Protein AF-A0A659Q6C3-F1 (afdb_monomer)

Organism: NCBI:txid436295

Structure (mmCIF, N/CA/C/O backbone):
data_AF-A0A659Q6C3-F1
#
_entry.id   AF-A0A659Q6C3-F1
#
loop_
_atom_site.group_PDB
_atom_site.id
_atom_site.type_symbol
_atom_site.label_atom_id
_atom_site.label_alt_id
_atom_site.label_comp_id
_atom_site.label_asym_id
_atom_site.label_entity_id
_atom_site.label_seq_id
_atom_site.pdbx_PDB_ins_code
_atom_site.Cartn_x
_atom_site.Cartn_y
_atom_site.Cartn_z
_atom_site.occupancy
_atom_site.B_iso_or_equiv
_atom_site.auth_seq_id
_atom_site.auth_comp_id
_atom_site.auth_asym_id
_atom_site.auth_atom_id
_atom_site.pdbx_PDB_model_num
ATOM 1 N N . MET A 1 1 ? 48.609 -19.650 18.066 1.00 59.62 1 MET A N 1
ATOM 2 C CA . MET A 1 1 ? 47.283 -19.039 18.337 1.00 59.62 1 MET A CA 1
ATOM 3 C C . MET A 1 1 ? 47.101 -17.663 17.697 1.00 59.62 1 MET A C 1
ATOM 5 O O . MET A 1 1 ? 46.032 -17.435 17.164 1.00 59.62 1 MET A O 1
ATOM 9 N N . LYS A 1 2 ? 48.108 -16.772 17.675 1.00 58.19 2 LYS A N 1
ATOM 10 C CA . LYS A 1 2 ? 48.022 -15.406 17.099 1.00 58.19 2 LYS A CA 1
ATOM 11 C C . LYS A 1 2 ? 47.481 -15.346 15.652 1.00 58.19 2 LYS A C 1
ATOM 13 O O . LYS A 1 2 ? 46.665 -14.491 15.339 1.00 58.19 2 LYS A O 1
ATOM 18 N N . ASN A 1 3 ? 47.861 -16.314 14.817 1.00 61.50 3 ASN A N 1
ATOM 19 C CA . ASN A 1 3 ? 47.477 -16.364 13.400 1.00 61.50 3 ASN A CA 1
ATOM 20 C C . ASN A 1 3 ? 46.005 -16.762 13.181 1.00 61.50 3 ASN A C 1
ATOM 22 O O . ASN A 1 3 ? 45.434 -16.428 12.150 1.00 61.50 3 ASN A O 1
ATOM 26 N N . LEU A 1 4 ? 45.375 -17.437 14.151 1.00 67.50 4 LEU A N 1
ATOM 27 C CA . LEU A 1 4 ? 43.969 -17.846 14.061 1.00 67.50 4 LEU A CA 1
ATOM 28 C C . LEU A 1 4 ? 43.025 -16.651 14.264 1.00 67.50 4 LEU A C 1
ATOM 30 O O . LEU A 1 4 ? 42.022 -16.529 13.571 1.00 67.50 4 LEU A O 1
ATOM 34 N N . TRP A 1 5 ? 43.395 -15.727 15.157 1.00 67.88 5 TRP A N 1
ATOM 35 C CA . TRP A 1 5 ? 42.647 -14.489 15.397 1.00 67.88 5 TRP A CA 1
ATOM 36 C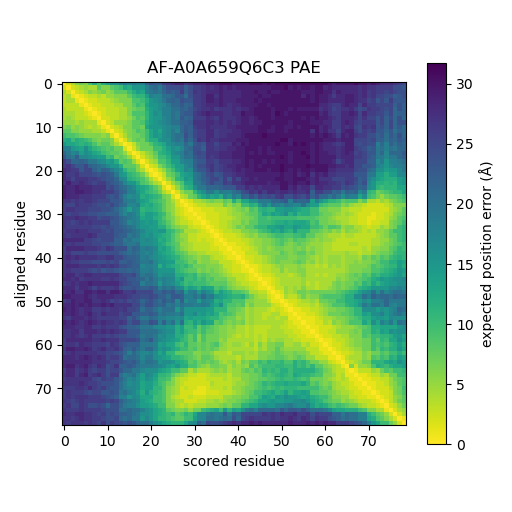 C . TRP A 1 5 ? 42.697 -13.537 14.196 1.00 67.88 5 TRP A C 1
ATOM 38 O O . TRP A 1 5 ? 41.712 -12.869 13.904 1.00 67.88 5 TRP A O 1
ATOM 48 N N . MET A 1 6 ? 43.814 -13.515 13.460 1.00 66.56 6 MET A N 1
ATOM 49 C CA . MET A 1 6 ? 43.938 -12.732 12.224 1.00 66.56 6 MET A CA 1
ATOM 50 C C . MET A 1 6 ? 43.063 -13.273 11.091 1.00 66.56 6 MET A C 1
ATOM 52 O O . MET A 1 6 ? 42.443 -12.489 10.381 1.00 66.56 6 MET A O 1
ATOM 56 N N . LEU A 1 7 ? 42.956 -14.597 10.952 1.00 67.31 7 LEU A N 1
ATOM 57 C CA . LEU A 1 7 ? 42.085 -15.210 9.946 1.00 67.31 7 LEU A CA 1
ATOM 58 C C . LEU A 1 7 ? 40.598 -14.977 10.251 1.00 67.31 7 LEU A C 1
ATOM 60 O O . LEU A 1 7 ? 39.826 -14.712 9.334 1.00 67.31 7 LEU A O 1
ATOM 64 N N . LEU A 1 8 ? 40.213 -15.001 11.532 1.00 66.62 8 LEU A N 1
ATOM 65 C CA . LEU A 1 8 ? 38.847 -14.687 11.964 1.00 66.62 8 LEU A CA 1
ATOM 66 C C . LEU A 1 8 ? 38.498 -13.201 11.760 1.00 66.62 8 LEU A C 1
ATOM 68 O O . LEU A 1 8 ? 37.367 -12.866 11.429 1.00 66.62 8 LEU A O 1
ATOM 72 N N . ALA A 1 9 ? 39.470 -12.299 11.932 1.00 63.47 9 ALA A N 1
ATOM 73 C CA . ALA A 1 9 ? 39.275 -10.877 11.664 1.00 63.47 9 ALA A CA 1
ATOM 74 C C . ALA A 1 9 ? 39.098 -10.593 10.162 1.00 63.47 9 ALA A C 1
ATOM 76 O O . ALA A 1 9 ? 38.238 -9.798 9.796 1.00 63.47 9 ALA A O 1
ATOM 77 N N . LEU A 1 10 ? 39.848 -11.269 9.280 1.00 61.25 10 LEU A N 1
ATOM 78 C CA . LEU A 1 10 ? 39.697 -11.103 7.827 1.00 61.25 10 LEU A CA 1
ATOM 79 C C . LEU A 1 10 ? 38.336 -11.596 7.302 1.00 61.25 10 LEU A C 1
ATOM 81 O O . LEU A 1 10 ? 37.779 -10.984 6.389 1.00 61.25 10 LEU A O 1
ATOM 85 N N . SER A 1 11 ? 37.772 -12.665 7.874 1.00 61.66 11 SER A N 1
ATOM 86 C CA . SER A 1 11 ? 36.465 -13.176 7.438 1.00 61.66 11 SER A CA 1
ATOM 87 C C . SER A 1 11 ? 35.301 -12.267 7.843 1.00 61.66 11 SER A C 1
ATOM 89 O O . SER A 1 11 ? 34.319 -12.183 7.109 1.00 61.66 11 SER A O 1
ATOM 91 N N . LEU A 1 12 ? 35.423 -11.529 8.951 1.00 60.75 12 LEU A N 1
ATOM 92 C CA . LEU A 1 12 ? 34.400 -10.584 9.416 1.00 60.75 12 LEU A CA 1
ATOM 93 C C . LEU A 1 12 ? 34.302 -9.320 8.543 1.00 60.75 12 LEU A C 1
ATOM 95 O O . LEU A 1 12 ? 33.215 -8.768 8.402 1.00 60.75 12 LEU A O 1
ATOM 99 N N . PHE A 1 13 ? 35.393 -8.892 7.898 1.00 58.53 13 PHE A N 1
ATOM 100 C CA . PHE A 1 13 ? 35.393 -7.727 6.996 1.00 58.53 13 PHE A CA 1
ATOM 101 C C . PHE A 1 13 ? 34.923 -8.034 5.563 1.00 58.53 13 PHE A C 1
ATOM 103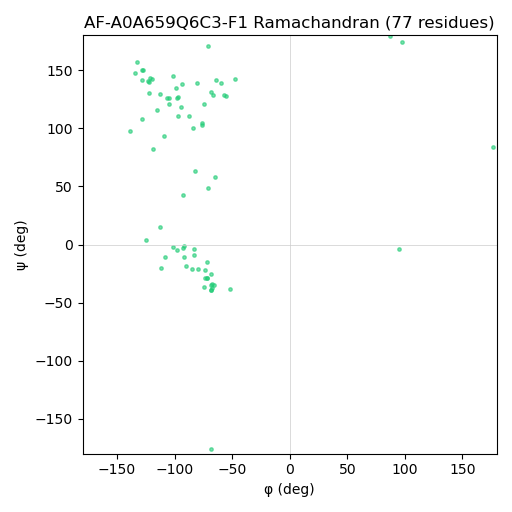 O O . PHE A 1 13 ? 34.706 -7.115 4.777 1.00 58.53 13 PHE A O 1
ATOM 110 N N . SER A 1 14 ? 34.732 -9.308 5.208 1.00 58.50 14 SER A N 1
ATOM 111 C CA . SER A 1 14 ? 34.374 -9.721 3.840 1.00 58.50 14 SER A CA 1
ATOM 112 C C . SER A 1 14 ? 32.867 -9.617 3.531 1.00 58.50 14 SER A C 1
ATOM 114 O O . SER A 1 14 ? 32.449 -9.884 2.408 1.00 58.50 14 SER A O 1
ATOM 116 N N . GLY A 1 15 ? 32.036 -9.248 4.515 1.00 55.62 15 GLY A N 1
ATOM 117 C CA . GLY A 1 15 ? 30.571 -9.293 4.414 1.00 55.62 15 GLY A CA 1
ATOM 118 C C . GLY A 1 15 ? 29.875 -8.008 3.947 1.00 55.62 15 GLY A C 1
ATOM 119 O O . GLY A 1 15 ? 28.656 -8.011 3.819 1.00 55.62 15 GLY A O 1
ATOM 120 N N . HIS A 1 16 ? 30.594 -6.905 3.714 1.00 54.66 16 HIS A N 1
ATOM 121 C CA . HIS A 1 16 ? 29.969 -5.597 3.438 1.00 54.66 16 HIS A CA 1
ATOM 122 C C . HIS A 1 16 ? 29.875 -5.223 1.950 1.00 54.66 16 HIS A C 1
ATOM 124 O O . HIS A 1 16 ? 29.270 -4.211 1.619 1.00 54.66 16 HIS A O 1
ATOM 130 N N . ALA A 1 17 ? 30.429 -6.030 1.042 1.00 53.59 17 ALA A N 1
ATOM 131 C CA . ALA A 1 17 ? 30.554 -5.660 -0.372 1.00 53.59 17 ALA A CA 1
ATOM 132 C C . ALA A 1 17 ? 29.378 -6.092 -1.274 1.00 53.59 17 ALA A C 1
ATOM 134 O O . ALA A 1 17 ? 29.405 -5.817 -2.468 1.00 53.59 17 ALA A O 1
ATOM 135 N N . LEU A 1 18 ? 28.354 -6.779 -0.749 1.00 50.34 18 LEU A N 1
ATOM 136 C CA . LEU A 1 18 ? 27.282 -7.355 -1.583 1.00 50.34 18 LEU A CA 1
ATOM 137 C C . LEU A 1 18 ? 25.973 -6.549 -1.610 1.00 50.34 18 LEU A C 1
ATOM 139 O O . LEU A 1 18 ? 25.060 -6.917 -2.345 1.00 50.34 18 LEU A O 1
ATOM 143 N N . ALA A 1 19 ? 25.875 -5.447 -0.862 1.00 49.44 19 ALA A N 1
ATOM 144 C CA . ALA A 1 19 ? 24.671 -4.608 -0.856 1.00 49.44 19 ALA A CA 1
ATOM 145 C C . ALA A 1 19 ? 24.689 -3.484 -1.914 1.00 49.44 19 ALA A C 1
ATOM 147 O O . ALA A 1 19 ? 23.633 -2.987 -2.279 1.00 49.44 19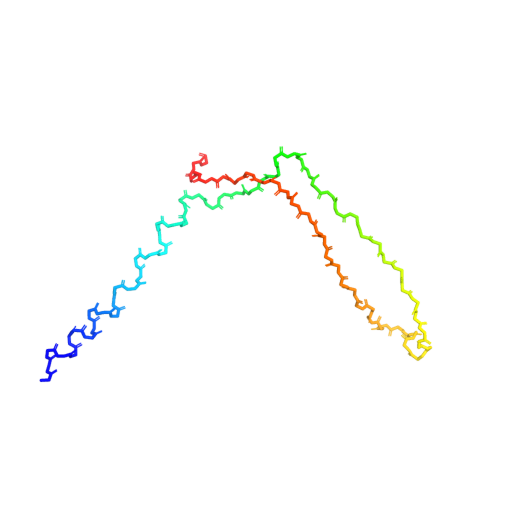 ALA A O 1
ATOM 148 N N . ASP A 1 20 ? 25.863 -3.124 -2.442 1.00 50.47 20 ASP A N 1
ATOM 149 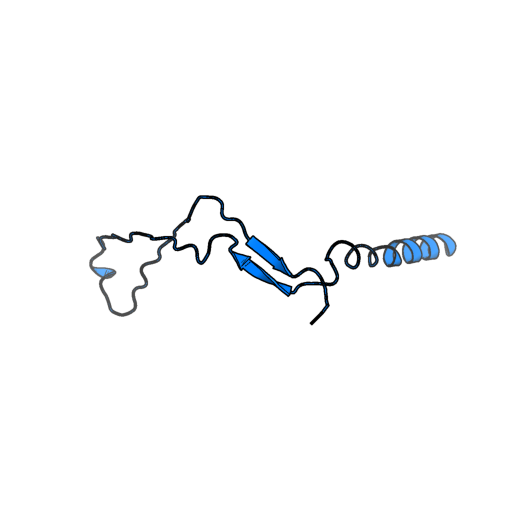C CA . ASP A 1 20 ? 26.046 -1.955 -3.326 1.00 50.47 20 ASP A CA 1
ATOM 150 C C . ASP A 1 20 ? 25.905 -2.280 -4.832 1.00 50.47 20 ASP A C 1
ATOM 152 O O . ASP A 1 20 ? 25.851 -1.396 -5.675 1.00 50.47 20 ASP A O 1
ATOM 156 N N . GLY A 1 21 ? 25.858 -3.569 -5.199 1.00 47.62 21 GLY A N 1
ATOM 157 C CA . GLY A 1 21 ? 25.870 -4.008 -6.605 1.00 47.62 21 GLY A CA 1
ATOM 158 C C . GLY A 1 21 ? 24.550 -4.565 -7.149 1.00 47.62 21 GLY A C 1
ATOM 159 O O . GLY A 1 21 ? 24.451 -4.816 -8.347 1.00 47.62 21 GLY A O 1
ATOM 160 N N . THR A 1 22 ? 23.554 -4.815 -6.291 1.00 49.00 22 THR A N 1
ATOM 161 C CA . THR A 1 22 ? 22.251 -5.394 -6.696 1.00 49.00 22 THR A CA 1
ATOM 162 C C . THR A 1 22 ? 21.090 -4.416 -6.567 1.00 49.00 22 THR A C 1
ATOM 164 O O . THR A 1 22 ? 20.073 -4.577 -7.237 1.00 49.00 22 THR A O 1
ATOM 167 N N . MET A 1 23 ? 21.257 -3.375 -5.755 1.00 49.19 23 MET A N 1
ATOM 168 C CA . MET A 1 23 ? 20.404 -2.200 -5.767 1.00 49.19 23 MET A CA 1
ATOM 169 C C . MET A 1 23 ? 20.974 -1.312 -6.870 1.00 49.19 23 MET A C 1
ATOM 171 O O . MET A 1 23 ? 22.027 -0.711 -6.687 1.00 49.19 23 MET A O 1
ATOM 175 N N . GLY A 1 24 ? 20.363 -1.325 -8.058 1.00 48.53 24 GLY A N 1
ATOM 176 C CA . GLY A 1 24 ? 20.764 -0.427 -9.140 1.00 48.53 24 GLY A CA 1
ATOM 177 C C . GLY A 1 24 ? 20.898 1.000 -8.607 1.00 48.53 24 GLY A C 1
ATOM 178 O O . GLY A 1 24 ? 20.142 1.401 -7.724 1.00 48.53 24 GLY A O 1
ATOM 179 N N . ASN A 1 25 ? 21.892 1.731 -9.110 1.00 49.69 25 ASN A N 1
ATOM 180 C CA . ASN A 1 25 ? 22.194 3.131 -8.806 1.00 49.69 25 ASN A CA 1
ATOM 181 C C . ASN A 1 25 ? 21.055 4.057 -9.289 1.00 49.69 25 ASN A C 1
ATOM 183 O O . ASN A 1 25 ? 21.278 4.899 -10.142 1.00 49.69 25 ASN A O 1
ATOM 187 N N . GLY A 1 26 ? 19.840 3.831 -8.803 1.00 54.75 26 GLY A N 1
ATOM 188 C CA . GLY A 1 26 ? 18.574 4.405 -9.226 1.00 54.75 26 GLY A CA 1
ATOM 189 C C . GLY A 1 26 ? 17.473 3.743 -8.403 1.00 54.75 26 GLY A C 1
ATOM 190 O O . GLY A 1 26 ? 16.886 2.734 -8.787 1.00 54.75 26 GLY A O 1
ATOM 191 N N . SER A 1 27 ? 17.249 4.273 -7.205 1.00 62.94 27 SER A N 1
ATOM 192 C CA . SER A 1 27 ? 16.063 3.977 -6.397 1.00 62.94 27 SER A CA 1
ATOM 193 C C . SER A 1 27 ? 14.985 5.022 -6.685 1.00 62.94 27 SER A C 1
ATOM 195 O O . SER A 1 27 ? 14.404 5.593 -5.758 1.00 62.94 27 SER A O 1
ATOM 197 N N . GLY A 1 28 ? 14.809 5.359 -7.962 1.00 69.31 28 GLY A N 1
ATOM 198 C CA . GLY A 1 28 ? 13.851 6.359 -8.392 1.00 69.31 28 GLY A CA 1
ATOM 199 C C . GLY A 1 28 ? 12.419 5.856 -8.227 1.00 69.31 28 GLY A C 1
ATOM 200 O O . GLY A 1 28 ? 12.152 4.695 -7.899 1.00 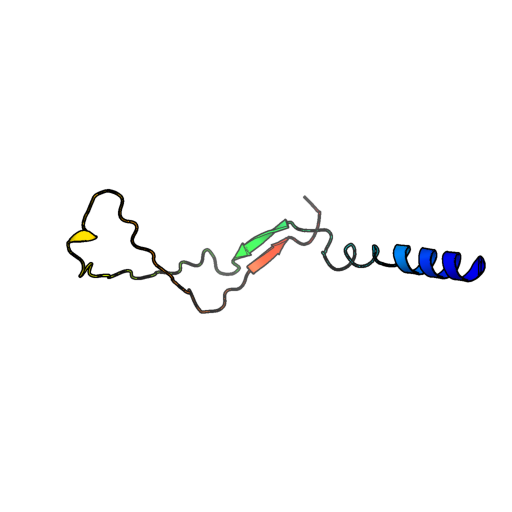69.31 28 GLY A O 1
ATOM 201 N N . TRP A 1 29 ? 11.462 6.758 -8.414 1.00 79.75 29 TRP A N 1
ATOM 202 C CA . TRP A 1 29 ? 10.051 6.436 -8.227 1.00 79.75 29 TRP A CA 1
ATOM 203 C C . TRP A 1 29 ? 9.573 5.383 -9.236 1.00 79.75 29 TRP A C 1
ATOM 205 O O . TRP A 1 29 ? 9.930 5.410 -10.414 1.00 79.75 29 TRP A O 1
ATOM 215 N N . CYS A 1 30 ? 8.714 4.467 -8.781 1.00 82.62 30 CYS A N 1
ATOM 216 C CA . CYS A 1 30 ? 8.014 3.535 -9.660 1.00 82.62 30 CYS A CA 1
ATOM 217 C C . CYS A 1 30 ? 6.647 4.091 -10.058 1.00 82.62 30 CYS A C 1
ATOM 219 O O . CYS A 1 30 ? 5.909 4.616 -9.225 1.00 82.62 30 CYS A O 1
ATOM 221 N N . GLN A 1 31 ? 6.292 3.932 -11.329 1.00 86.19 31 GLN A N 1
ATOM 222 C CA . GLN A 1 31 ? 5.015 4.361 -11.887 1.00 86.19 31 GLN A CA 1
ATOM 223 C C . GLN A 1 31 ? 4.283 3.172 -12.528 1.00 86.19 31 GLN A C 1
ATOM 225 O O . GLN A 1 31 ? 4.920 2.338 -13.181 1.00 86.19 31 GLN A O 1
ATOM 230 N N . PRO A 1 32 ? 2.950 3.070 -12.376 1.00 89.12 32 PRO A N 1
ATOM 231 C CA . PRO A 1 32 ? 2.159 2.058 -13.070 1.00 89.12 32 PRO A CA 1
ATOM 232 C C . PRO A 1 32 ? 2.281 2.189 -14.592 1.00 89.12 32 PRO A C 1
ATOM 234 O O . PRO A 1 32 ? 2.221 3.295 -15.129 1.00 89.12 32 PRO A O 1
ATOM 237 N N . THR A 1 33 ? 2.390 1.073 -15.314 1.00 89.44 33 THR A N 1
ATOM 238 C CA . THR A 1 33 ? 2.513 1.102 -16.787 1.00 89.44 33 THR A CA 1
ATOM 239 C C . THR A 1 33 ? 1.182 1.309 -17.508 1.00 89.44 33 THR A C 1
ATOM 241 O O . THR A 1 33 ? 1.165 1.718 -18.665 1.00 89.44 33 THR A O 1
ATOM 244 N N . SER A 1 34 ? 0.069 1.011 -16.839 1.00 88.56 34 SER A N 1
ATOM 245 C CA . SER A 1 34 ? -1.301 1.069 -17.374 1.00 88.56 34 SER A CA 1
ATOM 246 C C . SER A 1 34 ? -2.161 2.160 -16.724 1.00 88.56 34 SER A C 1
ATOM 248 O O . SER A 1 34 ? -3.377 2.161 -16.894 1.00 88.56 34 SER A O 1
ATOM 250 N N . GLY A 1 35 ? -1.536 3.105 -16.013 1.00 84.06 35 GLY A N 1
ATOM 251 C CA . GLY A 1 35 ? -2.229 4.113 -15.206 1.00 84.06 35 GLY A CA 1
ATOM 252 C C . GLY A 1 35 ? -2.542 3.629 -13.787 1.00 84.06 35 GLY A C 1
ATOM 253 O O . GLY A 1 35 ? -2.190 2.513 -13.406 1.00 84.06 35 GLY A O 1
ATOM 254 N N . THR A 1 36 ? -3.157 4.495 -12.978 1.00 86.50 36 THR A N 1
ATOM 255 C CA . THR A 1 36 ? -3.512 4.175 -11.588 1.00 86.50 36 THR A CA 1
ATOM 256 C C . THR A 1 36 ? -4.412 2.941 -11.530 1.00 86.50 36 THR A C 1
ATOM 258 O O . THR A 1 36 ? -5.421 2.874 -12.227 1.00 86.50 36 THR A O 1
ATOM 261 N N . HIS A 1 37 ? -4.035 1.971 -10.695 1.00 85.00 37 HIS A N 1
ATOM 262 C CA . HIS A 1 37 ? -4.848 0.792 -10.423 1.00 85.00 37 HIS A CA 1
ATOM 263 C C . HIS A 1 37 ? -5.685 1.015 -9.167 1.00 85.00 37 HIS A C 1
ATOM 265 O O . HIS A 1 37 ? -5.141 1.184 -8.077 1.00 85.00 37 HIS A O 1
ATOM 271 N N . ASP A 1 38 ? -7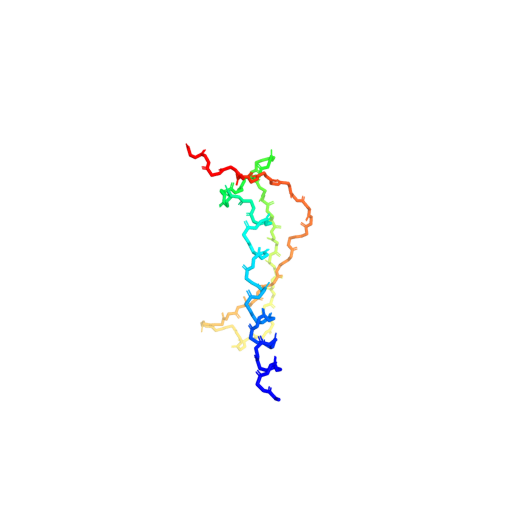.003 0.972 -9.337 1.00 85.94 38 ASP A N 1
ATOM 272 C CA . ASP A 1 38 ? -7.962 1.071 -8.244 1.00 85.94 38 ASP A CA 1
ATOM 273 C C . ASP A 1 38 ? -8.413 -0.328 -7.808 1.00 85.94 38 ASP A C 1
ATOM 275 O O . ASP A 1 38 ? -8.873 -1.131 -8.624 1.00 85.94 38 ASP A O 1
ATOM 279 N N . PHE A 1 39 ? -8.307 -0.613 -6.509 1.00 86.25 39 PHE A N 1
ATOM 280 C CA . PHE A 1 39 ? -8.745 -1.875 -5.912 1.00 86.25 39 PHE A CA 1
ATOM 281 C C . PHE A 1 39 ? -9.994 -1.639 -5.057 1.00 86.25 39 PHE A C 1
ATOM 283 O O . PHE A 1 39 ? -9.875 -1.276 -3.884 1.00 86.25 39 PHE A O 1
ATOM 290 N N . PRO A 1 40 ? -11.207 -1.807 -5.617 1.00 84.69 40 PRO A N 1
ATOM 291 C CA . PRO A 1 40 ? -12.424 -1.655 -4.838 1.00 84.69 40 PRO A CA 1
ATOM 292 C C . PRO A 1 40 ? -12.530 -2.790 -3.816 1.00 84.69 40 PRO A C 1
ATOM 294 O O . PRO A 1 40 ? -12.411 -3.965 -4.164 1.00 84.69 40 PRO A O 1
ATOM 297 N N . PHE A 1 41 ? -12.810 -2.446 -2.561 1.00 84.12 41 PHE A N 1
ATOM 298 C CA . PHE A 1 41 ? -13.142 -3.414 -1.521 1.00 84.12 41 PHE A CA 1
ATOM 299 C C . PHE A 1 41 ? -14.530 -3.111 -0.954 1.00 84.12 41 PHE A C 1
ATOM 301 O O . PHE A 1 41 ? -14.937 -1.956 -0.846 1.00 84.12 41 PHE A O 1
ATOM 308 N N . SER A 1 42 ? -15.279 -4.165 -0.627 1.00 84.94 42 SER A N 1
ATOM 309 C CA . SER A 1 42 ? -16.602 -4.054 -0.013 1.00 84.94 42 SER A CA 1
ATOM 310 C C . SER A 1 42 ? -16.505 -4.440 1.452 1.00 84.94 42 SER A C 1
ATOM 312 O O . SER A 1 42 ? -16.082 -5.551 1.767 1.00 84.94 42 SER A O 1
ATOM 314 N N . PHE A 1 43 ? -16.966 -3.558 2.332 1.00 86.00 43 PHE A N 1
ATOM 315 C CA . PHE A 1 43 ? -17.070 -3.822 3.759 1.00 86.00 43 PHE A CA 1
ATOM 316 C C . PHE A 1 43 ? -18.540 -3.813 4.180 1.00 86.00 43 PHE A C 1
ATOM 318 O O . PHE A 1 43 ? -19.231 -2.802 4.070 1.00 86.00 43 PHE A O 1
ATOM 325 N N . ASN A 1 44 ? -19.032 -4.967 4.626 1.00 86.50 44 ASN A N 1
ATOM 326 C CA . ASN A 1 44 ? -20.375 -5.115 5.172 1.00 86.50 44 ASN A CA 1
ATOM 327 C C . ASN A 1 44 ? -20.296 -6.034 6.392 1.00 86.50 44 ASN A C 1
ATOM 329 O O . ASN A 1 44 ? -20.242 -7.256 6.251 1.00 86.50 44 ASN A O 1
ATOM 333 N N . GLN A 1 45 ? -20.244 -5.433 7.579 1.00 82.81 45 GLN A N 1
ATOM 334 C CA . GLN A 1 45 ? -20.269 -6.154 8.845 1.00 82.81 45 GLN A CA 1
ATOM 335 C C . GLN A 1 45 ? -21.474 -5.754 9.686 1.00 82.81 45 GLN A C 1
ATOM 337 O O . GLN A 1 45 ? -21.878 -4.595 9.735 1.00 82.81 45 GLN A O 1
ATOM 342 N N . THR A 1 46 ? -22.033 -6.747 10.374 1.00 86.38 46 THR A N 1
ATOM 343 C CA . THR A 1 46 ? -23.086 -6.554 11.369 1.00 86.38 46 THR A CA 1
ATOM 344 C C . THR A 1 46 ? -22.476 -6.712 12.752 1.00 86.38 46 THR A C 1
ATOM 346 O O . THR A 1 46 ? -21.942 -7.772 13.071 1.00 86.38 46 THR A O 1
ATOM 349 N N . ILE A 1 47 ? -22.581 -5.674 13.581 1.00 83.19 47 ILE A N 1
ATOM 350 C CA . ILE A 1 47 ? -22.197 -5.754 14.991 1.00 83.19 47 ILE A CA 1
ATOM 351 C C . ILE A 1 47 ? -23.309 -6.508 15.726 1.00 83.19 47 ILE A C 1
ATOM 353 O O . ILE A 1 47 ? -24.400 -5.978 15.926 1.00 83.19 47 ILE A O 1
ATOM 357 N N . THR A 1 48 ? -23.058 -7.768 16.076 1.00 84.44 48 THR A N 1
ATOM 358 C CA . THR A 1 48 ? -24.031 -8.610 16.796 1.00 84.44 48 THR A CA 1
ATOM 359 C C . THR A 1 48 ? -23.980 -8.420 18.307 1.00 84.44 48 THR A C 1
ATOM 361 O O . THR A 1 48 ? -24.945 -8.745 18.991 1.00 84.44 48 THR A O 1
ATOM 364 N N . ASP A 1 49 ? -22.860 -7.916 18.825 1.00 80.56 49 ASP A N 1
ATOM 365 C CA . ASP A 1 49 ? -22.690 -7.598 20.238 1.00 80.56 49 ASP A CA 1
ATOM 366 C C . ASP A 1 49 ? -23.178 -6.173 20.524 1.00 80.56 49 ASP A C 1
ATOM 368 O O . ASP A 1 49 ? -22.573 -5.187 20.098 1.00 80.56 49 ASP A O 1
ATOM 372 N N . THR A 1 50 ? -24.293 -6.060 21.243 1.00 80.19 50 THR A N 1
ATOM 373 C CA . THR A 1 50 ? -24.868 -4.766 21.621 1.00 80.19 50 THR A CA 1
ATOM 374 C C . THR A 1 50 ? -24.009 -4.001 22.621 1.00 80.19 50 THR A C 1
ATOM 376 O O . THR A 1 50 ? -24.075 -2.773 22.621 1.00 80.19 50 THR A O 1
ATOM 379 N N . ASP A 1 51 ? -23.183 -4.683 23.420 1.00 81.38 51 ASP A N 1
ATOM 380 C CA . ASP A 1 51 ? -22.271 -4.035 24.371 1.00 81.38 51 ASP A CA 1
ATOM 381 C C . ASP A 1 51 ? -21.095 -3.376 23.630 1.00 81.38 51 ASP A C 1
ATOM 383 O O . ASP A 1 51 ? -20.572 -2.340 24.043 1.00 81.38 51 ASP A O 1
ATOM 387 N N . GLY A 1 52 ? -20.730 -3.932 22.472 1.00 76.06 52 GLY A N 1
ATOM 388 C CA . GLY A 1 52 ? -19.764 -3.357 21.542 1.00 76.06 52 GLY A CA 1
ATOM 389 C C . GLY A 1 52 ? -20.278 -2.130 20.782 1.00 76.06 52 GLY A C 1
ATOM 390 O O . GLY A 1 52 ? -19.468 -1.384 20.232 1.00 76.06 52 GLY A O 1
ATOM 391 N N . ASN A 1 53 ? -21.588 -1.857 20.769 1.00 84.31 53 ASN A N 1
ATOM 392 C CA . ASN A 1 53 ? -22.165 -0.683 20.103 1.00 84.31 53 ASN A CA 1
ATOM 393 C C . ASN A 1 53 ? -22.069 0.574 20.981 1.00 84.31 53 ASN A C 1
ATOM 395 O O . ASN A 1 53 ? -23.068 1.163 21.402 1.00 84.31 53 ASN A O 1
ATOM 399 N N . GLN A 1 54 ? -20.839 0.973 21.272 1.00 88.06 54 GLN A N 1
ATOM 400 C CA . GLN A 1 54 ? -20.529 2.128 22.094 1.00 88.06 54 GLN A CA 1
ATOM 401 C C . GLN A 1 54 ? -19.463 2.999 21.439 1.00 88.06 54 GLN A C 1
ATOM 403 O O . GLN A 1 54 ? -18.665 2.560 20.607 1.00 88.06 54 GLN A O 1
ATOM 408 N N . THR A 1 55 ? -19.454 4.269 21.829 1.00 90.31 55 THR A N 1
ATOM 409 C CA . THR A 1 55 ? -18.458 5.232 21.369 1.00 90.31 55 THR A CA 1
ATOM 410 C C . THR A 1 55 ? -17.049 4.723 21.663 1.00 90.31 55 THR A C 1
ATOM 412 O O . THR A 1 55 ? -16.724 4.410 22.805 1.00 90.31 55 THR A O 1
ATOM 415 N N . GLY A 1 56 ? -16.200 4.705 20.636 1.00 89.44 56 GLY A N 1
ATOM 416 C CA . GLY A 1 56 ? -14.796 4.310 20.759 1.00 89.44 56 GLY A CA 1
ATOM 417 C C . GLY A 1 56 ? -14.513 2.845 20.431 1.00 89.44 56 GLY A C 1
ATOM 418 O O . GLY A 1 56 ? -13.344 2.470 20.391 1.00 89.44 56 GLY A O 1
ATOM 419 N N . THR A 1 57 ? -15.531 2.033 20.140 1.00 87.69 57 THR A N 1
ATOM 420 C CA . THR A 1 57 ? -15.312 0.692 19.589 1.00 87.69 57 THR A CA 1
ATOM 421 C C . THR A 1 57 ? -14.721 0.786 18.182 1.00 87.69 57 THR A C 1
ATOM 423 O O . THR A 1 57 ? -15.256 1.480 17.317 1.00 87.69 57 THR A O 1
ATOM 426 N N . ILE A 1 58 ? -13.618 0.073 17.953 1.00 87.12 58 ILE A N 1
ATOM 427 C CA . ILE A 1 58 ? -12.971 -0.058 16.645 1.00 87.12 58 ILE A CA 1
ATOM 428 C C . ILE A 1 58 ? -13.435 -1.375 16.024 1.00 87.12 58 ILE A C 1
ATOM 430 O O . ILE A 1 58 ? -13.304 -2.429 16.642 1.00 87.12 58 ILE A O 1
ATOM 434 N N . VAL A 1 59 ? -13.968 -1.311 14.804 1.00 87.25 59 VAL A N 1
ATOM 435 C CA . VAL A 1 59 ? -14.251 -2.500 13.996 1.00 87.25 59 VAL A CA 1
ATOM 436 C C . VAL A 1 59 ? -13.077 -2.685 13.045 1.00 87.25 59 VAL A C 1
ATOM 438 O O . VAL A 1 59 ? -12.861 -1.857 12.164 1.00 87.25 59 VAL A O 1
ATOM 441 N N . GLU A 1 60 ? -12.286 -3.731 13.269 1.00 86.25 60 GLU A N 1
ATOM 442 C CA . GLU A 1 60 ? -11.139 -4.040 12.418 1.00 86.25 60 GLU A CA 1
ATOM 443 C C . GLU A 1 60 ? -11.582 -4.760 11.142 1.00 86.25 60 GLU A C 1
ATOM 445 O O . GLU A 1 60 ? -12.435 -5.654 11.156 1.00 86.25 60 GLU A O 1
ATOM 450 N N . GLU A 1 61 ? -10.965 -4.386 10.028 1.00 81.50 61 GLU A N 1
ATOM 451 C CA . GLU A 1 61 ? -11.190 -4.996 8.727 1.00 81.50 61 GLU A CA 1
ATOM 452 C C . GLU A 1 61 ? -9.859 -5.409 8.100 1.00 81.50 61 GLU A C 1
ATOM 454 O O . GLU A 1 61 ? -8.849 -4.709 8.187 1.00 81.50 61 GLU A O 1
ATOM 459 N N . HIS A 1 62 ? -9.869 -6.561 7.438 1.00 83.81 62 HIS A N 1
ATOM 460 C CA . HIS A 1 62 ? -8.734 -7.050 6.671 1.00 83.81 62 HIS A CA 1
ATOM 461 C C . HIS A 1 62 ? -9.183 -7.273 5.236 1.00 83.81 62 HIS A C 1
ATOM 463 O O . HIS A 1 62 ? -10.186 -7.943 4.985 1.00 83.81 62 HIS A O 1
ATOM 469 N N . TRP A 1 63 ? -8.421 -6.735 4.290 1.00 81.88 63 TRP A N 1
ATOM 470 C CA . TRP A 1 63 ? -8.638 -6.953 2.870 1.00 81.88 63 TRP A CA 1
ATOM 471 C C . TRP A 1 63 ? -7.346 -7.424 2.211 1.00 81.88 63 TRP A C 1
ATOM 473 O O . TRP A 1 63 ? -6.238 -7.098 2.635 1.00 81.88 63 TRP A O 1
ATOM 483 N N . SER A 1 64 ? -7.505 -8.223 1.161 1.00 82.06 64 SER A N 1
ATOM 484 C CA . SER A 1 64 ? -6.424 -8.617 0.270 1.00 82.06 64 SER A CA 1
ATOM 485 C C . SER A 1 64 ? -6.889 -8.319 -1.144 1.00 82.06 64 SER A C 1
ATOM 487 O O . SER A 1 64 ? -7.797 -8.973 -1.661 1.00 82.06 64 SER A O 1
ATOM 489 N N . ALA A 1 65 ? -6.303 -7.288 -1.749 1.00 74.00 65 ALA A N 1
ATOM 490 C CA . ALA A 1 65 ? -6.443 -7.078 -3.177 1.00 74.00 65 ALA A CA 1
ATOM 491 C C . ALA A 1 65 ? -5.519 -8.086 -3.858 1.00 74.00 65 ALA A C 1
ATOM 493 O O . ALA A 1 65 ? -4.298 -7.949 -3.823 1.00 74.00 65 ALA A O 1
ATOM 494 N N . GLY A 1 66 ? -6.106 -9.155 -4.391 1.00 78.94 66 GLY A N 1
ATOM 495 C CA . GLY A 1 66 ? -5.377 -10.070 -5.260 1.00 78.94 66 GLY A CA 1
ATOM 496 C C . GLY A 1 66 ? -5.022 -9.417 -6.600 1.00 78.94 66 GLY A C 1
ATOM 497 O O . GLY A 1 66 ? -5.343 -8.258 -6.861 1.00 78.94 66 GLY A O 1
ATOM 498 N N . GLY A 1 67 ? -4.425 -10.214 -7.484 1.00 79.31 67 GLY A N 1
ATOM 499 C CA . GLY A 1 67 ? -4.082 -9.804 -8.843 1.00 79.31 67 GLY A CA 1
ATOM 500 C C . GLY A 1 67 ? -2.632 -9.359 -9.000 1.00 79.31 67 GLY A C 1
ATOM 501 O O . GLY A 1 67 ? -1.869 -9.275 -8.042 1.00 79.31 67 GLY A O 1
ATOM 502 N N . GLU A 1 68 ? -2.262 -9.104 -10.250 1.00 83.94 68 GLU A N 1
ATOM 503 C CA . GLU A 1 68 ? -0.939 -8.630 -10.636 1.00 83.94 68 GLU A CA 1
ATOM 504 C C . GLU A 1 68 ? -1.089 -7.304 -11.376 1.00 83.94 68 GLU A C 1
ATOM 506 O O . GLU A 1 68 ? -2.007 -7.122 -12.180 1.00 83.94 68 GLU A O 1
ATOM 511 N N . TYR A 1 69 ? -0.183 -6.373 -11.105 1.00 84.69 69 TYR A N 1
ATOM 512 C CA . TYR A 1 69 ? -0.095 -5.104 -11.812 1.00 84.69 69 TYR A CA 1
ATOM 513 C C . TYR A 1 69 ? 1.361 -4.824 -12.163 1.00 84.69 69 TYR A C 1
ATOM 515 O O . TYR A 1 69 ? 2.288 -5.226 -11.460 1.00 84.69 69 TYR A O 1
ATOM 523 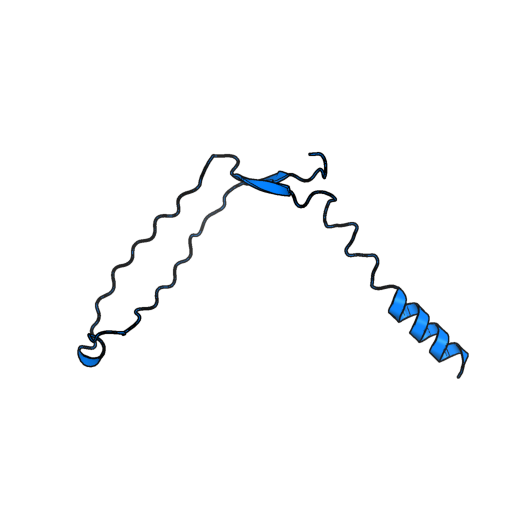N N . SER A 1 70 ? 1.562 -4.157 -13.294 1.00 88.81 70 SER A N 1
ATOM 524 C CA . SER A 1 70 ? 2.891 -3.841 -13.802 1.00 88.81 70 SER A CA 1
ATOM 525 C C . SER A 1 70 ? 3.273 -2.409 -13.448 1.00 88.81 70 SER A C 1
ATOM 527 O O . SER A 1 70 ? 2.491 -1.469 -13.612 1.00 88.81 70 SER A O 1
ATOM 529 N N . ALA A 1 71 ? 4.503 -2.246 -12.975 1.00 87.69 71 ALA A N 1
ATOM 530 C CA . ALA A 1 71 ? 5.110 -0.955 -12.705 1.00 87.69 71 ALA A CA 1
ATOM 531 C C . ALA A 1 71 ? 6.471 -0.880 -13.396 1.00 87.69 71 ALA A C 1
ATOM 533 O O . ALA A 1 71 ? 7.154 -1.891 -13.570 1.00 87.69 71 ALA A O 1
ATOM 534 N N . LYS A 1 72 ? 6.859 0.331 -13.782 1.00 86.31 72 LYS A N 1
ATOM 535 C CA . LYS A 1 72 ? 8.204 0.644 -14.248 1.00 86.31 72 LYS A CA 1
ATOM 536 C C . LYS A 1 72 ? 8.855 1.565 -13.229 1.00 86.31 72 LYS A C 1
ATOM 538 O O . LYS A 1 72 ? 8.252 2.562 -12.845 1.00 86.31 72 LYS A O 1
ATOM 543 N N . CYS A 1 73 ? 10.061 1.219 -12.803 1.00 84.44 73 CYS A N 1
ATOM 544 C CA . CYS A 1 73 ? 10.843 2.031 -11.883 1.00 84.44 73 CYS A CA 1
ATOM 545 C C . CYS A 1 73 ? 11.904 2.809 -12.643 1.00 84.44 73 CYS A C 1
ATOM 547 O O . CYS A 1 73 ? 12.440 2.324 -13.645 1.00 84.44 73 CYS A O 1
ATOM 549 N N . ASP A 1 74 ? 12.170 4.014 -12.162 1.00 77.31 74 ASP A N 1
ATOM 550 C CA . ASP A 1 74 ? 13.366 4.735 -12.540 1.00 77.31 74 ASP A CA 1
ATOM 551 C C . ASP A 1 74 ? 14.580 4.108 -11.836 1.00 77.31 74 ASP A C 1
ATOM 553 O O . ASP A 1 74 ? 14.612 3.953 -10.613 1.00 77.31 74 ASP A O 1
ATOM 557 N N . CYS A 1 75 ? 15.529 3.656 -12.649 1.00 76.88 75 CYS A N 1
ATOM 558 C CA . CYS A 1 75 ? 16.690 2.883 -12.225 1.00 76.88 75 CYS A CA 1
ATOM 559 C C . CYS A 1 75 ? 18.009 3.512 -12.675 1.00 76.88 75 CYS A C 1
ATOM 561 O O . CYS A 1 75 ? 19.065 2.920 -12.436 1.00 76.88 75 CYS A O 1
ATOM 563 N N . ASP A 1 76 ? 17.964 4.686 -13.303 1.00 68.06 76 ASP A N 1
ATOM 564 C CA . ASP A 1 76 ? 19.145 5.491 -13.552 1.00 68.06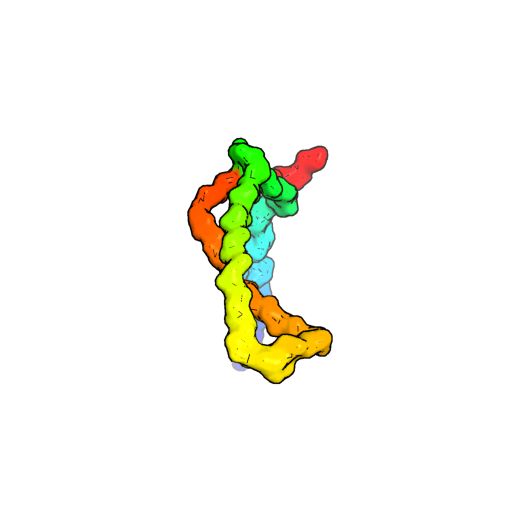 76 ASP A CA 1
ATOM 565 C C . ASP A 1 76 ? 19.146 6.669 -12.565 1.00 68.06 76 ASP A C 1
ATOM 567 O O . ASP A 1 76 ? 18.167 7.372 -12.399 1.00 68.06 76 ASP A O 1
ATOM 571 N N . ASN A 1 77 ? 20.223 6.868 -11.802 1.00 56.44 77 ASN A N 1
ATOM 572 C CA . ASN A 1 77 ? 20.418 8.076 -10.980 1.00 56.44 77 ASN A CA 1
ATOM 573 C C . ASN A 1 77 ? 20.705 9.288 -11.895 1.00 56.44 77 ASN A C 1
ATOM 575 O O . ASN A 1 77 ? 21.709 9.981 -11.713 1.00 56.44 77 ASN A O 1
ATOM 579 N N . SER A 1 78 ? 19.907 9.501 -12.939 1.00 57.75 78 SER A N 1
ATOM 580 C CA . SER A 1 78 ? 20.066 10.596 -13.887 1.00 57.75 78 SER A CA 1
ATOM 581 C C . SER A 1 78 ? 18.828 11.485 -13.854 1.00 57.75 78 SER A C 1
ATOM 583 O O . SER A 1 78 ? 17.966 11.382 -14.720 1.00 57.75 78 SER A O 1
ATOM 585 N N . ASP A 1 79 ? 18.789 12.389 -12.872 1.00 55.78 79 ASP A N 1
ATOM 586 C CA . ASP A 1 79 ? 17.885 13.550 -12.903 1.00 55.78 79 ASP A CA 1
ATOM 587 C C . ASP A 1 79 ? 18.137 14.439 -14.142 1.00 55.78 79 ASP A C 1
ATOM 589 O O . ASP A 1 79 ? 19.323 14.667 -14.497 1.00 55.78 79 ASP A O 1
#

Foldseek 3Di:
DVVVVVVVVVVVVPPPPPPPPPQFPFPADKDFPVHDDDQDDDDDDDDPDPVLPDPPRDDDDDDDRDDDTDIDGTRDPPD

Radius of gyration: 25.97 Å; Cα contacts (8 Å, |Δi|>4): 46; chains: 1; bounding box: 73×33×42 Å

Solvent-accessible surface area (backbone atoms only — not comparable to full-atom values): 5683 Å² total; per-residue (Å²): 114,75,69,57,58,52,56,55,52,56,60,67,69,67,72,75,75,72,70,74,78,74,55,56,70,22,89,44,73,68,43,54,74,84,51,90,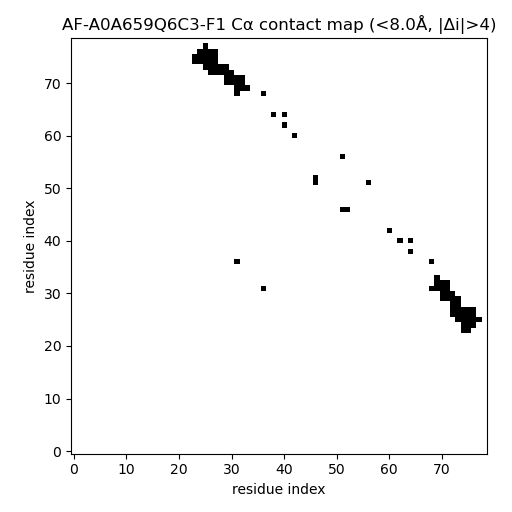83,83,79,90,80,88,87,86,84,80,85,82,53,71,84,61,73,47,95,86,62,80,85,87,84,86,85,80,85,76,86,86,84,63,65,49,63,39,50,62,74,71,132

Secondary structure (DSSP, 8-state):
-HHHHHHHHHHHGGGSSSSTTTS-S--PPEEETTSPPP-----------STT-STT----------S---EEE--S---

Sequence (79 aa):
MKNLWMLLALSLFSGHALADGTMGNGSGWCQPTSGTHDFPFSFNQTITDTDGNQTGTIVEEHWSAGGEYSAKCDCDNSD

Mean predicted aligned error: 15.42 Å

pLDDT: mean 73.66, std 13.75, range [47.62, 90.31]